Protein AF-A0A4Q8D036-F1 (afdb_monomer)

pLDDT: mean 82.02, std 20.1, range [40.81, 98.06]

Mean predicted aligned error: 13.36 Å

Foldseek 3Di:
DVVLLVVLCVVLVPDLLRLLVLLLVLCVVVVNNVVLQVQCVVVPHDPPDPPPSVVSSVSSVVVCVVVVCVVVVSVSSVVVSVVSVVVVVVVVVVVVVVVVVVVVVVVVVPPPPVVVVVVVVPDDPDDDDDDDDDDDDDDD

Sequence (140 aa):
MEQQFFLIADELGWTLGRQIEELDEFVRAYGAGGRMNAELAEIGLSLQQPLHRESLRDAMLRFIERLGAQGAFSHYLYGRLREGREARRAALAAERERVAAETAVVTDSGDANPLTRMLRRVLPRRASPTTKTKASSSDE

Organism: NCBI:txid531306

Secondary structure (DSSP, 8-state):
-HHHHHHHHHHTT--HHHHHHHHHHHHHHTT-HHHHHHHHHHTT--TT-SS-HHHHHHHHHHHHHHTT-HHHHHHHHHHHHHHHHHHHHHHHHHHHHHHHHHHHHHHHTT---HHHHHHTT-------------------

Solvent-accessible surface area (backbone atoms only — not comparable to full-atom values): 8581 Å² total; per-residue (Å²): 110,69,70,61,53,52,56,51,31,58,79,69,66,48,46,76,70,49,52,41,49,54,51,53,52,50,36,43,75,71,71,42,44,71,60,49,53,52,56,34,47,77,74,76,40,57,94,87,51,88,66,62,58,67,62,47,42,53,48,52,53,52,47,41,55,76,68,68,42,54,68,64,46,53,53,51,50,52,51,52,51,50,53,53,54,49,52,52,51,51,52,54,50,52,50,52,51,51,53,51,53,54,51,51,53,55,57,64,72,67,65,77,53,74,66,68,65,56,62,72,73,71,69,83,90,73,80,88,81,89,83,89,85,80,89,82,93,80,92,132

Radius of gyration: 35.21 Å; Cα contacts (8 Å, |Δi|>4): 50; chains: 1; bounding box: 104×44×73 Å

Structure (mmCIF, N/CA/C/O backbone):
data_AF-A0A4Q8D036-F1
#
_entry.id   AF-A0A4Q8D036-F1
#
loop_
_atom_site.group_PDB
_atom_site.id
_atom_site.type_symbol
_atom_site.label_atom_id
_atom_site.label_alt_id
_atom_site.label_comp_id
_atom_site.label_asym_id
_atom_site.label_entity_id
_atom_site.label_seq_id
_atom_site.pdbx_PDB_ins_code
_atom_site.Cartn_x
_atom_site.Cartn_y
_atom_site.Cartn_z
_atom_site.occupancy
_atom_site.B_iso_or_equiv
_atom_site.auth_seq_id
_atom_site.auth_comp_id
_atom_site.auth_asym_id
_atom_site.auth_atom_id
_atom_site.pdbx_PDB_model_num
ATOM 1 N N . MET A 1 1 ? 6.337 1.576 10.692 1.00 90.88 1 MET A N 1
ATOM 2 C CA . MET A 1 1 ? 5.939 0.765 9.520 1.00 90.88 1 MET A CA 1
ATOM 3 C C . MET A 1 1 ? 5.525 1.675 8.368 1.00 90.88 1 MET A C 1
ATOM 5 O O . MET A 1 1 ? 6.036 1.508 7.271 1.00 90.88 1 MET A O 1
ATOM 9 N N . GLU A 1 2 ? 4.712 2.695 8.635 1.00 91.88 2 GLU A N 1
ATOM 10 C CA . GLU A 1 2 ? 4.294 3.722 7.668 1.00 91.88 2 GLU A CA 1
ATOM 11 C C . GLU A 1 2 ? 5.426 4.302 6.791 1.00 91.88 2 GLU A C 1
ATOM 13 O O . GLU A 1 2 ? 5.319 4.322 5.569 1.00 91.88 2 GLU A O 1
ATOM 18 N N . GLN A 1 3 ? 6.567 4.679 7.377 1.00 94.75 3 GLN A N 1
ATOM 19 C CA . GLN A 1 3 ? 7.708 5.180 6.597 1.00 94.75 3 GLN A CA 1
ATOM 20 C C . GLN A 1 3 ? 8.240 4.155 5.577 1.00 94.75 3 GLN A C 1
ATOM 22 O O . GLN A 1 3 ? 8.577 4.516 4.454 1.00 94.75 3 GLN A O 1
ATOM 27 N N . GLN A 1 4 ? 8.289 2.869 5.946 1.00 94.62 4 GLN A N 1
ATOM 28 C CA . GLN A 1 4 ? 8.704 1.797 5.036 1.00 94.62 4 GLN A CA 1
ATOM 29 C C . GLN A 1 4 ? 7.723 1.672 3.865 1.00 94.62 4 GLN A C 1
ATOM 31 O O . GLN A 1 4 ? 8.155 1.506 2.726 1.00 94.62 4 GLN A O 1
ATOM 36 N N . PHE A 1 5 ? 6.420 1.766 4.142 1.00 97.31 5 PHE A N 1
ATOM 37 C CA . PHE A 1 5 ? 5.387 1.740 3.113 1.00 97.31 5 PHE A CA 1
ATOM 38 C C . PHE A 1 5 ? 5.592 2.859 2.088 1.00 97.31 5 PHE A C 1
ATOM 40 O O . PHE A 1 5 ? 5.640 2.576 0.893 1.00 97.31 5 PHE A O 1
ATOM 47 N N . PHE A 1 6 ? 5.797 4.100 2.538 1.00 97.69 6 PHE A N 1
ATOM 48 C CA . PHE A 1 6 ? 5.990 5.233 1.629 1.00 97.69 6 PHE A CA 1
ATOM 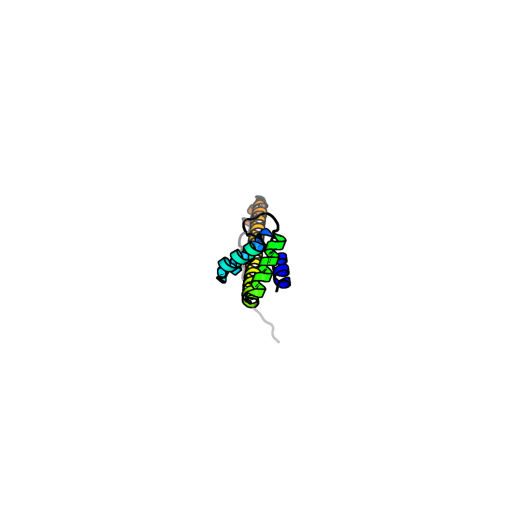49 C C . PHE A 1 6 ? 7.273 5.148 0.807 1.00 97.69 6 PHE A C 1
ATOM 51 O O . PHE A 1 6 ? 7.240 5.438 -0.384 1.00 97.69 6 PHE A O 1
ATOM 58 N N . LEU A 1 7 ? 8.379 4.695 1.402 1.00 97.38 7 LEU A N 1
ATOM 59 C CA . LEU A 1 7 ? 9.631 4.494 0.666 1.00 97.38 7 LEU A CA 1
ATOM 60 C C . LEU A 1 7 ? 9.482 3.451 -0.450 1.00 97.38 7 LEU A C 1
ATOM 62 O O . LEU A 1 7 ? 10.001 3.635 -1.547 1.00 97.38 7 LEU A O 1
ATOM 66 N N . ILE A 1 8 ? 8.766 2.357 -0.181 1.00 96.19 8 ILE A N 1
ATOM 67 C CA . ILE A 1 8 ? 8.528 1.309 -1.182 1.00 96.19 8 ILE A CA 1
ATOM 68 C C . ILE A 1 8 ? 7.530 1.782 -2.240 1.00 96.19 8 ILE A C 1
ATOM 70 O O . ILE A 1 8 ? 7.733 1.517 -3.423 1.00 96.19 8 ILE A O 1
ATOM 74 N N . ALA A 1 9 ? 6.484 2.503 -1.835 1.00 97.12 9 ALA A N 1
ATOM 75 C CA . ALA A 1 9 ? 5.528 3.096 -2.759 1.00 97.12 9 ALA A CA 1
ATOM 76 C C . ALA A 1 9 ? 6.218 4.057 -3.739 1.00 97.12 9 ALA A C 1
ATOM 78 O O . ALA A 1 9 ? 5.946 3.987 -4.933 1.00 97.12 9 ALA A O 1
ATOM 79 N N . ASP A 1 10 ? 7.137 4.897 -3.261 1.00 97.00 10 ASP A N 1
ATOM 80 C CA . ASP A 1 10 ? 7.909 5.821 -4.099 1.00 97.00 10 ASP A CA 1
ATOM 81 C C . ASP A 1 10 ? 8.835 5.079 -5.080 1.00 97.00 10 ASP A C 1
ATOM 83 O O . ASP A 1 10 ? 8.748 5.269 -6.292 1.00 97.00 10 ASP A O 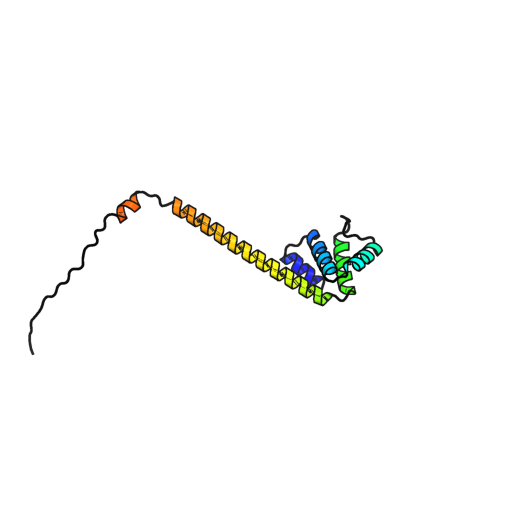1
ATOM 87 N N . GLU A 1 11 ? 9.634 4.130 -4.583 1.00 95.75 11 GLU A N 1
ATOM 88 C CA . GLU A 1 11 ? 10.534 3.292 -5.397 1.00 95.75 11 GLU A CA 1
ATOM 89 C C . GLU A 1 11 ? 9.792 2.540 -6.525 1.00 95.75 11 GLU A C 1
ATOM 91 O O . GLU A 1 11 ? 10.307 2.367 -7.643 1.00 95.75 11 GLU A O 1
ATOM 96 N N . LEU A 1 12 ? 8.570 2.080 -6.235 1.00 95.88 12 LEU A N 1
ATOM 97 C CA . LEU A 1 12 ? 7.707 1.372 -7.180 1.00 95.88 12 LEU A CA 1
ATOM 98 C C . LEU A 1 12 ? 6.814 2.304 -8.015 1.00 95.88 12 LEU A C 1
ATOM 100 O O . LEU A 1 12 ? 6.125 1.819 -8.914 1.00 95.88 12 LEU A O 1
ATOM 104 N N . GLY A 1 13 ? 6.831 3.615 -7.763 1.00 95.62 13 GLY A N 1
ATOM 105 C CA . GLY A 1 13 ? 6.010 4.597 -8.473 1.00 95.62 13 GLY A CA 1
ATOM 106 C C . GLY A 1 13 ? 4.507 4.435 -8.226 1.00 95.62 13 GLY A C 1
ATOM 107 O O . GLY A 1 13 ? 3.694 4.674 -9.121 1.00 95.62 13 GLY A O 1
ATOM 108 N N . TRP A 1 14 ? 4.111 3.979 -7.038 1.00 97.31 14 TRP A N 1
ATOM 109 C CA . TRP A 1 14 ? 2.712 3.767 -6.686 1.00 97.31 14 TRP A CA 1
ATOM 110 C C . TRP A 1 14 ? 1.972 5.086 -6.490 1.00 97.31 14 TRP A C 1
ATOM 112 O O . TRP A 1 14 ? 2.236 5.855 -5.562 1.00 97.31 14 TRP A O 1
ATOM 122 N N . THR A 1 15 ? 0.948 5.290 -7.315 1.00 96.56 15 THR A N 1
ATOM 123 C CA . THR A 1 15 ? -0.038 6.352 -7.110 1.00 96.56 15 THR A CA 1
ATOM 124 C C . THR A 1 15 ? -0.809 6.129 -5.807 1.00 96.56 15 THR A C 1
ATOM 126 O O . THR A 1 15 ? -0.898 5.011 -5.301 1.00 96.56 15 THR A O 1
ATOM 129 N N . LEU A 1 16 ? -1.460 7.173 -5.287 1.00 95.88 16 LEU A N 1
ATOM 130 C CA . LEU A 1 16 ? -2.374 7.032 -4.146 1.00 95.88 16 LEU A CA 1
ATOM 131 C C . LEU A 1 16 ? -3.504 6.021 -4.425 1.00 95.88 16 LEU A C 1
ATOM 133 O O . LEU A 1 16 ? -3.981 5.348 -3.515 1.00 95.88 16 LEU A O 1
ATOM 137 N N . GLY A 1 17 ? -3.919 5.911 -5.694 1.00 95.81 17 GLY A N 1
ATOM 138 C CA . GLY A 1 17 ? -4.737 4.825 -6.248 1.00 95.81 17 GLY A CA 1
ATOM 139 C C . GLY A 1 17 ? -4.240 3.463 -5.783 1.00 95.81 17 GLY A C 1
ATOM 140 O O . GLY A 1 17 ? -4.869 2.790 -4.962 1.00 95.81 17 GLY A O 1
ATOM 141 N N . ARG A 1 18 ? -3.035 3.155 -6.260 1.00 97.00 18 ARG A N 1
ATOM 142 C CA . ARG A 1 18 ? -2.356 1.886 -6.046 1.00 97.00 18 ARG A CA 1
ATOM 143 C C . ARG A 1 18 ? -2.010 1.623 -4.586 1.00 97.00 18 ARG A C 1
ATOM 145 O O . ARG A 1 18 ? -2.156 0.502 -4.128 1.00 97.00 18 ARG A O 1
ATOM 152 N N . GLN A 1 19 ? -1.605 2.648 -3.839 1.00 97.62 19 GLN A N 1
ATOM 153 C CA . GLN A 1 19 ? -1.311 2.524 -2.408 1.00 97.62 19 GLN A CA 1
ATOM 154 C C . GLN A 1 19 ? -2.501 1.943 -1.633 1.00 97.62 19 GLN A C 1
ATOM 156 O O . GLN A 1 19 ? -2.322 1.039 -0.825 1.00 97.62 19 GLN A O 1
ATOM 161 N N . ILE A 1 20 ? -3.717 2.424 -1.900 1.00 97.38 20 ILE A N 1
ATOM 162 C CA . ILE A 1 20 ? -4.927 1.918 -1.236 1.00 97.38 20 ILE A CA 1
ATOM 163 C C . ILE A 1 20 ? -5.284 0.512 -1.711 1.00 97.38 20 ILE A C 1
ATOM 165 O O . ILE A 1 20 ? -5.701 -0.300 -0.893 1.00 97.38 20 ILE A O 1
ATOM 169 N N . GLU A 1 21 ? -5.104 0.210 -2.997 1.00 97.12 21 GLU A N 1
ATOM 170 C CA . GLU A 1 21 ? -5.311 -1.148 -3.516 1.00 97.12 21 GLU A CA 1
ATOM 171 C C . GLU A 1 21 ? -4.397 -2.155 -2.817 1.00 97.12 21 GLU A C 1
ATOM 173 O O . GLU A 1 21 ? -4.871 -3.188 -2.364 1.00 97.12 21 GLU A O 1
ATOM 178 N N . GLU A 1 22 ? -3.111 -1.835 -2.665 1.00 97.81 22 GLU A N 1
ATOM 179 C CA . GLU A 1 22 ? -2.131 -2.706 -2.005 1.00 97.81 22 GLU A CA 1
ATOM 180 C C . GLU A 1 22 ? -2.439 -2.895 -0.512 1.00 97.81 22 GLU A C 1
ATOM 182 O O . GLU A 1 22 ? -2.261 -3.987 0.030 1.00 97.81 22 GLU A O 1
ATOM 187 N N . LEU A 1 23 ? -2.934 -1.850 0.160 1.00 97.81 23 LEU A N 1
ATOM 188 C CA . LEU A 1 23 ? -3.387 -1.944 1.550 1.00 97.81 23 LEU A CA 1
ATOM 189 C C . LEU A 1 23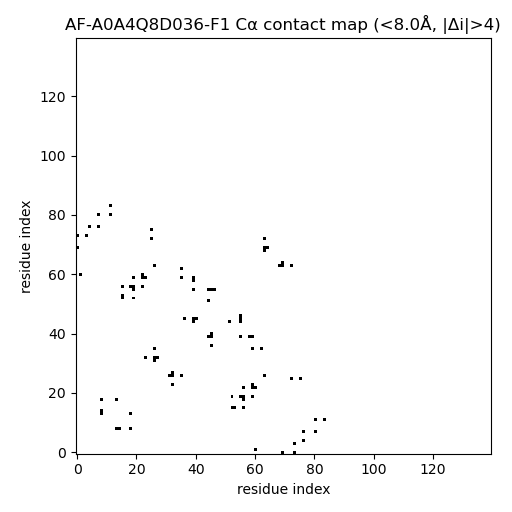 ? -4.653 -2.809 1.674 1.00 97.81 23 LEU A C 1
ATOM 191 O O . LEU A 1 23 ? -4.725 -3.648 2.572 1.00 97.81 23 LEU A O 1
ATOM 195 N N . ASP A 1 24 ? -5.634 -2.639 0.782 1.00 97.62 24 ASP A N 1
ATOM 196 C CA . ASP A 1 24 ? -6.867 -3.441 0.772 1.00 97.62 24 ASP A CA 1
ATOM 197 C C . ASP A 1 24 ? -6.555 -4.905 0.444 1.00 97.62 24 ASP A C 1
ATOM 199 O O . ASP A 1 24 ? -7.029 -5.809 1.130 1.00 97.62 24 ASP A O 1
ATOM 203 N N . GLU A 1 25 ? -5.700 -5.150 -0.549 1.00 97.88 25 GLU A N 1
ATOM 204 C CA . GLU A 1 25 ? -5.251 -6.487 -0.937 1.00 97.88 25 GLU A CA 1
ATOM 205 C C . GLU A 1 25 ? -4.559 -7.198 0.226 1.00 97.88 25 GLU A C 1
ATOM 207 O O . GLU A 1 25 ? -4.940 -8.321 0.567 1.00 97.88 25 GLU A O 1
ATOM 212 N N . PHE A 1 26 ? -3.614 -6.531 0.894 1.00 98.06 26 PHE A N 1
ATOM 213 C CA . PHE A 1 26 ? -2.971 -7.087 2.078 1.00 98.06 26 PHE A CA 1
ATOM 214 C C . PHE A 1 26 ? -3.990 -7.428 3.171 1.00 98.06 26 PHE A C 1
ATOM 216 O O . PHE A 1 26 ? -3.996 -8.546 3.689 1.00 98.06 26 PHE A O 1
ATOM 223 N N . VAL A 1 27 ? -4.872 -6.489 3.521 1.00 97.44 27 VAL A N 1
ATOM 224 C CA . VAL A 1 27 ? -5.848 -6.686 4.601 1.00 97.44 27 VAL A CA 1
ATOM 225 C C . VAL A 1 27 ? -6.832 -7.815 4.272 1.00 97.44 27 VAL A C 1
ATOM 227 O O . VAL A 1 27 ? -7.215 -8.584 5.164 1.00 97.44 27 VAL A O 1
ATOM 230 N N . ARG A 1 28 ? -7.226 -7.962 3.003 1.00 96.88 28 ARG A N 1
ATOM 231 C CA . ARG A 1 28 ? -8.048 -9.087 2.536 1.00 96.88 28 ARG A CA 1
ATOM 232 C C . ARG A 1 28 ? -7.299 -10.407 2.615 1.00 96.88 28 ARG A C 1
ATOM 234 O O . ARG A 1 28 ? -7.857 -11.361 3.152 1.00 96.88 28 ARG A O 1
ATOM 241 N N . ALA A 1 29 ? -6.055 -10.456 2.144 1.00 96.75 29 ALA A N 1
ATOM 242 C CA . ALA A 1 29 ? -5.214 -11.650 2.222 1.00 96.75 29 ALA A CA 1
ATOM 243 C C . ALA A 1 29 ? -4.954 -12.072 3.678 1.00 96.75 29 ALA A C 1
ATOM 245 O O . ALA A 1 29 ? -4.904 -13.260 3.985 1.00 96.75 29 ALA A O 1
ATOM 246 N N . TYR A 1 30 ? -4.872 -11.102 4.589 1.00 95.19 30 TYR A N 1
ATOM 247 C CA . TYR A 1 30 ? -4.751 -11.332 6.027 1.00 95.19 30 TYR A CA 1
ATOM 248 C C . TYR A 1 30 ? -6.072 -11.778 6.693 1.00 95.19 30 TYR A C 1
ATOM 250 O O . TYR A 1 30 ? -6.090 -12.146 7.864 1.00 95.19 30 TYR A O 1
ATOM 258 N N . GLY A 1 31 ? -7.202 -11.751 5.977 1.00 96.19 31 GLY A N 1
ATOM 259 C CA . GLY A 1 31 ? -8.510 -12.164 6.499 1.00 96.19 31 GLY A CA 1
ATOM 260 C C . GLY A 1 31 ? -9.216 -11.109 7.359 1.00 96.19 31 GLY A C 1
ATOM 261 O O . GLY A 1 31 ? -10.159 -11.431 8.081 1.00 96.19 31 GLY A O 1
ATOM 262 N N . ALA A 1 32 ? -8.795 -9.843 7.289 1.00 95.94 32 ALA A N 1
ATOM 263 C CA . ALA A 1 32 ? -9.320 -8.756 8.119 1.00 95.94 32 ALA A CA 1
ATOM 264 C C . ALA A 1 32 ? -10.178 -7.728 7.348 1.00 95.94 32 ALA A C 1
ATOM 266 O O . ALA A 1 32 ? -10.580 -6.716 7.920 1.00 95.94 32 ALA A O 1
ATOM 267 N N . GLY A 1 33 ? -10.525 -8.000 6.083 1.00 94.62 33 GLY A N 1
ATOM 268 C CA . GLY A 1 33 ? -11.280 -7.075 5.220 1.00 94.62 33 GLY A CA 1
ATOM 269 C C . GLY A 1 33 ? -12.637 -6.634 5.779 1.00 94.62 33 GLY A C 1
ATOM 270 O O . GLY A 1 33 ? -12.952 -5.448 5.764 1.00 94.62 33 GLY A O 1
ATOM 271 N N . GLY A 1 34 ? -13.427 -7.558 6.338 1.00 93.75 34 GLY A N 1
ATOM 272 C CA . GLY A 1 34 ? -14.729 -7.213 6.930 1.00 93.75 34 GLY A CA 1
ATOM 273 C C . GLY A 1 34 ? -14.606 -6.276 8.137 1.00 93.75 34 GLY A C 1
ATOM 274 O O . GLY A 1 34 ? -15.370 -5.324 8.266 1.00 93.75 34 GLY A O 1
ATOM 275 N N . ARG A 1 35 ? -13.594 -6.504 8.981 1.00 95.62 35 ARG A N 1
ATOM 276 C CA . ARG A 1 35 ? -13.294 -5.654 10.143 1.00 95.62 35 ARG A CA 1
ATOM 277 C C . ARG A 1 35 ? -12.796 -4.273 9.730 1.00 95.62 35 ARG A C 1
ATOM 279 O O . ARG A 1 35 ? -13.235 -3.289 10.307 1.00 95.62 35 ARG A O 1
ATOM 286 N N . MET A 1 36 ? -11.926 -4.204 8.723 1.00 96.88 36 MET A N 1
ATOM 287 C CA . MET A 1 36 ? -11.461 -2.929 8.177 1.00 96.88 36 MET A CA 1
ATOM 288 C C . MET A 1 36 ? -12.628 -2.110 7.627 1.00 96.88 36 MET A C 1
ATOM 290 O O . MET A 1 36 ? -12.739 -0.932 7.935 1.00 96.88 36 MET A O 1
ATOM 294 N N . ASN A 1 37 ? -13.530 -2.731 6.860 1.00 95.25 37 ASN A N 1
ATOM 295 C CA . ASN A 1 37 ? -14.691 -2.033 6.309 1.00 95.25 37 ASN A CA 1
ATOM 296 C C . ASN A 1 37 ? -15.601 -1.469 7.405 1.00 95.25 37 ASN A C 1
ATOM 298 O O . ASN A 1 37 ? -16.065 -0.340 7.276 1.00 95.25 37 ASN A O 1
ATOM 302 N N . ALA A 1 38 ? -15.840 -2.235 8.475 1.00 95.25 38 ALA A N 1
ATOM 303 C CA . ALA A 1 38 ? -16.617 -1.762 9.617 1.00 95.25 38 ALA A CA 1
ATOM 304 C C . ALA A 1 38 ? -15.947 -0.551 10.286 1.00 95.25 38 ALA A C 1
ATOM 306 O O . ALA A 1 38 ? -16.590 0.470 10.498 1.00 95.25 38 ALA A O 1
ATOM 307 N N . GLU A 1 39 ? -14.642 -0.631 10.532 1.00 95.06 39 GLU A N 1
ATOM 308 C CA . GLU A 1 39 ? -13.889 0.446 11.174 1.00 95.06 39 GLU A CA 1
ATOM 309 C C . GLU A 1 39 ? -13.813 1.718 10.320 1.00 95.06 39 GLU A C 1
ATOM 311 O O . GLU A 1 39 ? -13.978 2.823 10.831 1.00 95.06 39 GLU A O 1
ATOM 316 N N . LEU A 1 40 ? -13.593 1.580 9.011 1.00 94.94 40 LEU A N 1
ATOM 317 C CA . LEU A 1 40 ? -13.616 2.715 8.093 1.00 94.94 40 LEU A CA 1
ATOM 318 C C . LEU A 1 40 ? -15.002 3.371 8.081 1.00 94.94 40 LEU A C 1
ATOM 320 O O . LEU A 1 40 ? -15.093 4.597 8.131 1.00 94.94 40 LEU A O 1
ATOM 324 N N . ALA A 1 41 ? -16.075 2.574 8.086 1.00 94.00 41 ALA A N 1
ATOM 325 C CA . ALA A 1 41 ? -17.438 3.092 8.120 1.00 94.00 41 ALA A CA 1
ATOM 326 C C . ALA A 1 41 ? -17.747 3.861 9.418 1.00 94.00 41 ALA A C 1
ATOM 328 O O . ALA A 1 41 ? -18.426 4.886 9.355 1.00 94.00 41 ALA A O 1
ATOM 329 N N . GLU A 1 42 ? -17.218 3.431 10.569 1.00 94.31 42 GLU A N 1
ATOM 330 C CA . GLU A 1 42 ? -17.370 4.143 11.852 1.00 94.31 42 GLU A CA 1
ATOM 331 C C . GLU A 1 42 ? -16.797 5.567 11.813 1.00 94.31 42 GLU A C 1
ATOM 333 O O . GLU A 1 42 ? -17.336 6.471 12.451 1.00 94.31 42 GLU A O 1
ATOM 338 N N . ILE A 1 43 ? -15.741 5.789 11.027 1.00 92.38 43 ILE A N 1
ATOM 339 C CA . ILE A 1 43 ? -15.125 7.110 10.826 1.00 92.38 43 ILE A CA 1
ATOM 340 C C . ILE A 1 43 ? -15.596 7.803 9.539 1.00 92.38 43 ILE A C 1
ATOM 342 O O . ILE A 1 43 ? -15.009 8.801 9.120 1.00 92.38 43 ILE A O 1
ATOM 346 N N . GLY A 1 44 ? -16.655 7.289 8.906 1.00 92.06 44 GLY A N 1
ATOM 347 C CA . GLY A 1 44 ? -17.259 7.874 7.709 1.00 92.06 44 GLY A CA 1
ATOM 348 C C . GLY A 1 44 ? -16.440 7.711 6.426 1.00 92.06 44 GLY A C 1
ATOM 349 O O . GLY A 1 44 ? -16.692 8.426 5.458 1.00 92.06 44 GLY A O 1
ATOM 350 N N . LEU A 1 45 ? -15.476 6.789 6.397 1.00 93.19 45 LEU A N 1
ATOM 351 C CA . LEU A 1 45 ? -14.651 6.484 5.229 1.00 93.19 45 LEU A CA 1
ATOM 352 C C . LEU A 1 45 ? -15.123 5.208 4.524 1.00 93.19 45 LEU A C 1
ATOM 354 O O . LEU A 1 45 ? -15.649 4.277 5.131 1.00 93.19 45 LEU A O 1
ATOM 358 N N . SER A 1 46 ? -14.901 5.143 3.213 1.00 91.19 46 SER A N 1
ATOM 359 C CA . SER A 1 46 ? -15.193 3.956 2.409 1.00 91.19 46 SER A CA 1
ATOM 360 C C . SER A 1 46 ? -14.239 3.845 1.226 1.00 91.19 46 SER A C 1
ATOM 362 O O . SER A 1 46 ? -13.896 4.845 0.600 1.00 91.19 46 SER A O 1
ATOM 364 N N . LEU A 1 47 ? -13.869 2.610 0.869 1.00 85.06 47 LEU A N 1
ATOM 365 C CA . LEU A 1 47 ? -13.042 2.305 -0.306 1.00 85.06 47 LEU A CA 1
ATOM 366 C C . LEU A 1 47 ? -13.678 2.772 -1.626 1.00 85.06 47 LEU A C 1
ATOM 368 O O . LEU A 1 47 ? -12.965 3.028 -2.593 1.00 85.06 47 LEU A O 1
ATOM 372 N N . GLN A 1 48 ? -15.010 2.871 -1.672 1.00 85.06 48 GLN A N 1
ATOM 373 C CA . GLN A 1 48 ? -15.764 3.253 -2.870 1.00 85.06 48 GLN A CA 1
ATOM 374 C C . GLN A 1 48 ? -15.874 4.772 -3.052 1.00 85.06 48 GLN A C 1
ATOM 376 O O . GLN A 1 48 ? -16.284 5.233 -4.117 1.00 85.06 48 GLN A O 1
ATOM 381 N N . GLN A 1 49 ? -15.546 5.561 -2.025 1.00 81.75 49 GLN A N 1
ATOM 382 C CA . GLN A 1 49 ? -15.663 7.011 -2.102 1.00 81.75 49 GLN A CA 1
ATOM 383 C C . GLN A 1 49 ? -14.450 7.621 -2.824 1.00 81.75 49 GLN A C 1
ATOM 385 O O . GLN A 1 49 ? -13.306 7.271 -2.526 1.00 81.75 49 GLN A O 1
ATOM 390 N N . PRO A 1 50 ? -14.670 8.563 -3.760 1.00 81.69 50 PRO A N 1
ATOM 391 C CA . PRO A 1 50 ? -13.577 9.213 -4.481 1.00 81.69 50 PRO A CA 1
ATOM 392 C C . PRO A 1 50 ? -12.852 10.278 -3.643 1.00 81.69 50 PRO A C 1
ATOM 394 O O . PRO A 1 50 ? -11.726 10.653 -3.964 1.00 81.69 50 PRO A O 1
ATOM 397 N N . LEU A 1 51 ? -13.487 10.782 -2.582 1.00 83.00 51 LEU A N 1
ATOM 398 C CA . LEU A 1 51 ? -12.954 11.831 -1.713 1.00 83.00 51 LEU A CA 1
ATOM 399 C C . LEU A 1 51 ? -12.159 11.234 -0.541 1.00 83.00 51 LEU A C 1
ATOM 401 O O . LEU A 1 51 ? -12.301 10.061 -0.213 1.00 83.00 51 LEU A O 1
ATOM 405 N N . HIS A 1 52 ? -11.316 12.055 0.094 1.00 89.44 52 HIS A N 1
ATOM 406 C CA . HIS A 1 52 ? -10.552 11.698 1.305 1.00 89.44 52 HIS A CA 1
ATOM 407 C C . HIS A 1 52 ? -9.608 10.495 1.153 1.00 89.44 52 HIS A C 1
ATOM 409 O O . HIS A 1 52 ? -9.318 9.786 2.114 1.00 89.44 52 HIS A O 1
ATOM 415 N N . ARG A 1 53 ? -9.080 10.281 -0.056 1.00 93.94 53 ARG A N 1
ATOM 416 C CA . ARG A 1 53 ? -8.169 9.174 -0.385 1.00 93.94 53 ARG A CA 1
ATOM 417 C C . ARG A 1 53 ? -6.926 9.128 0.512 1.00 93.94 53 ARG A C 1
ATOM 419 O O . ARG A 1 53 ? -6.512 8.053 0.919 1.00 93.94 53 ARG A O 1
ATOM 426 N N . GLU A 1 54 ? -6.336 10.269 0.851 1.00 95.31 54 GLU A N 1
ATOM 427 C CA . GLU A 1 54 ? -5.183 10.304 1.764 1.00 95.31 54 GLU A CA 1
ATOM 428 C C . GLU A 1 54 ? -5.584 9.859 3.172 1.00 95.31 54 GLU A C 1
ATOM 430 O O . GLU A 1 54 ? -4.973 8.953 3.730 1.00 95.31 54 GLU A O 1
ATOM 435 N N . SER A 1 55 ? -6.691 10.399 3.691 1.00 95.38 55 SER A N 1
ATOM 436 C CA . SER A 1 55 ? -7.243 10.007 4.991 1.00 95.38 55 SER A CA 1
ATOM 437 C C . SER A 1 55 ? -7.602 8.520 5.046 1.00 95.38 55 SER A C 1
ATOM 439 O O . SER A 1 55 ? -7.387 7.878 6.069 1.00 95.38 55 SER A O 1
ATOM 441 N N . LEU A 1 56 ? -8.107 7.959 3.945 1.00 96.62 56 LEU A N 1
ATOM 442 C CA . LEU A 1 56 ? -8.394 6.533 3.804 1.00 96.62 56 LEU A CA 1
ATOM 443 C C . LEU A 1 56 ? -7.121 5.685 3.877 1.00 96.62 56 LEU A C 1
ATOM 445 O O . LEU A 1 56 ? -7.074 4.742 4.663 1.00 96.62 56 LEU A O 1
ATOM 449 N N . ARG A 1 57 ? -6.078 6.033 3.115 1.00 97.06 57 ARG A N 1
ATOM 450 C CA . ARG A 1 57 ? -4.777 5.347 3.181 1.00 97.06 57 ARG A CA 1
ATOM 451 C C . ARG A 1 57 ? -4.223 5.367 4.607 1.00 97.06 57 ARG A C 1
ATOM 453 O O . ARG A 1 57 ? -3.817 4.327 5.122 1.00 97.06 57 ARG A O 1
ATOM 460 N N . ASP A 1 58 ? -4.238 6.530 5.247 1.00 97.06 58 ASP A N 1
ATOM 461 C CA . ASP A 1 58 ? -3.678 6.702 6.588 1.00 97.06 58 ASP A CA 1
ATOM 462 C C . ASP A 1 58 ? -4.497 5.927 7.634 1.00 97.06 58 ASP A C 1
ATOM 464 O O . ASP A 1 58 ? -3.935 5.288 8.527 1.00 97.06 58 ASP A O 1
ATOM 468 N N . ALA A 1 59 ? -5.827 5.903 7.499 1.00 96.75 59 ALA A N 1
ATOM 469 C CA . ALA A 1 59 ? -6.699 5.085 8.337 1.00 96.75 59 ALA A CA 1
ATOM 470 C C . ALA A 1 59 ? -6.418 3.584 8.167 1.00 96.75 59 ALA A C 1
ATOM 472 O O . ALA A 1 59 ? -6.326 2.866 9.162 1.00 96.75 59 ALA A O 1
ATOM 473 N N . MET A 1 60 ? -6.211 3.110 6.936 1.00 97.38 60 MET A N 1
ATOM 474 C CA . MET A 1 60 ? -5.862 1.711 6.663 1.00 97.38 60 MET A CA 1
ATOM 475 C C . MET A 1 60 ? -4.492 1.332 7.241 1.00 97.38 60 MET A C 1
ATOM 477 O O . MET A 1 60 ? -4.340 0.247 7.802 1.00 97.38 60 MET A O 1
ATOM 481 N N . LEU A 1 61 ? -3.501 2.226 7.177 1.00 97.56 61 LEU A N 1
ATOM 482 C CA . LEU A 1 61 ? -2.199 2.005 7.814 1.00 97.56 61 LEU A CA 1
ATOM 483 C C . LEU A 1 61 ? -2.336 1.883 9.337 1.00 97.56 61 LEU A C 1
ATOM 485 O O . LEU A 1 61 ? -1.835 0.921 9.924 1.00 97.56 61 LEU A O 1
ATOM 489 N N . ARG A 1 62 ? -3.091 2.787 9.974 1.00 97.25 62 ARG A N 1
ATOM 490 C CA . ARG A 1 62 ? -3.387 2.714 11.417 1.00 97.25 62 ARG A CA 1
ATOM 491 C C . ARG A 1 62 ? -4.162 1.451 11.787 1.00 97.25 62 ARG A C 1
ATOM 493 O O . ARG A 1 62 ? -3.907 0.869 12.842 1.00 97.25 62 ARG A O 1
ATOM 500 N N . PHE A 1 63 ? -5.085 1.006 10.935 1.00 97.12 63 PHE A N 1
ATOM 501 C CA . PHE A 1 63 ? -5.797 -0.257 11.120 1.00 97.12 63 PHE A CA 1
ATOM 502 C C . PHE A 1 63 ? -4.826 -1.442 11.156 1.00 97.12 63 PHE A C 1
ATOM 504 O O . PHE A 1 63 ? -4.888 -2.257 12.075 1.00 97.12 63 PHE A O 1
ATOM 511 N N . ILE A 1 64 ? -3.886 -1.516 10.208 1.00 97.06 64 ILE A N 1
ATOM 512 C CA . ILE A 1 64 ? -2.864 -2.576 10.156 1.00 97.06 64 ILE A CA 1
ATOM 513 C C . ILE A 1 64 ? -1.974 -2.557 11.408 1.00 97.06 64 ILE A C 1
ATOM 515 O O . ILE A 1 64 ? -1.609 -3.617 11.926 1.00 97.06 64 ILE A O 1
ATOM 519 N N . GLU A 1 65 ? -1.642 -1.374 11.926 1.00 95.88 65 GLU A N 1
ATOM 520 C CA . GLU A 1 65 ? -0.892 -1.247 13.180 1.00 95.88 65 GLU A CA 1
ATOM 521 C C . GLU A 1 65 ? -1.691 -1.761 14.378 1.00 95.88 65 GLU A C 1
ATOM 523 O O . GLU A 1 65 ? -1.173 -2.571 15.148 1.00 95.88 65 GLU A O 1
ATOM 528 N N . ARG A 1 66 ? -2.965 -1.373 14.505 1.00 96.06 66 ARG A N 1
ATOM 529 C CA . ARG A 1 66 ? -3.852 -1.859 15.578 1.00 96.06 66 ARG A CA 1
ATOM 530 C C . ARG A 1 66 ? -4.157 -3.349 15.481 1.00 96.06 66 ARG A C 1
ATOM 532 O O . ARG A 1 66 ? -4.370 -3.999 16.500 1.00 96.06 66 ARG A O 1
ATOM 539 N N . LEU A 1 67 ? -4.155 -3.896 14.270 1.00 95.19 67 LEU A N 1
ATOM 540 C CA . LEU A 1 67 ? -4.278 -5.325 14.009 1.00 95.19 67 LEU A CA 1
ATOM 541 C C . LEU A 1 67 ? -3.058 -6.119 14.513 1.00 95.19 67 LEU A C 1
ATOM 543 O O . LEU A 1 67 ? -3.158 -7.334 14.659 1.00 95.19 67 LEU A O 1
ATOM 547 N N . GLY A 1 68 ? -1.920 -5.460 14.769 1.00 95.56 68 GLY A N 1
ATOM 548 C CA . GLY A 1 68 ? -0.665 -6.118 15.139 1.00 95.56 68 GLY A CA 1
ATOM 549 C C . GLY A 1 68 ? -0.004 -6.856 13.970 1.00 95.56 68 GLY A C 1
ATOM 550 O O . GLY A 1 68 ? 0.842 -7.723 14.174 1.00 95.56 68 GLY A O 1
ATOM 551 N N . ALA A 1 69 ? -0.378 -6.529 12.729 1.00 95.44 69 ALA A N 1
ATOM 552 C CA . ALA A 1 69 ? 0.068 -7.240 11.530 1.00 95.44 69 ALA A CA 1
ATOM 553 C C . ALA A 1 69 ? 1.323 -6.627 10.881 1.00 95.44 69 ALA A C 1
ATOM 555 O O . ALA A 1 69 ? 1.630 -6.927 9.728 1.00 95.44 69 ALA A O 1
ATOM 556 N N . GLN A 1 70 ? 2.073 -5.784 11.601 1.00 95.25 70 GLN A N 1
ATOM 557 C CA . GLN A 1 70 ? 3.193 -5.023 11.029 1.00 95.25 70 GLN A CA 1
ATOM 558 C C . GLN A 1 70 ? 4.277 -5.929 10.431 1.00 95.25 70 GLN A C 1
ATOM 560 O O . GLN A 1 70 ? 4.756 -5.652 9.338 1.00 95.25 70 GLN A O 1
ATOM 565 N N . GLY A 1 71 ? 4.634 -7.031 11.100 1.00 95.75 71 GLY A N 1
ATOM 566 C CA . GLY A 1 71 ?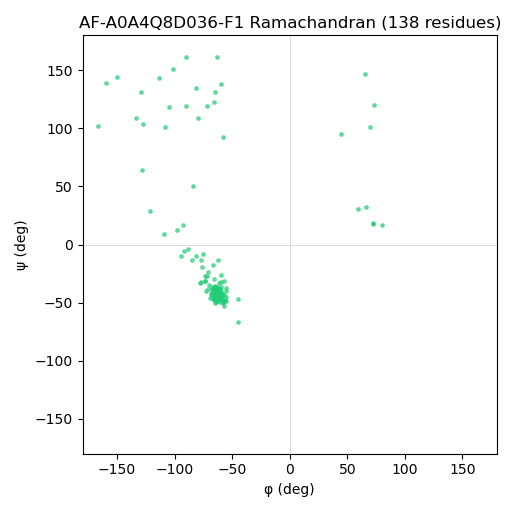 5.642 -7.967 10.588 1.00 95.75 71 GLY A CA 1
ATOM 567 C C . GLY A 1 71 ? 5.208 -8.658 9.291 1.00 95.75 71 GLY A C 1
ATOM 568 O O . GLY A 1 71 ? 5.972 -8.710 8.326 1.00 95.75 71 GLY A O 1
ATOM 569 N N . ALA A 1 72 ? 3.958 -9.129 9.237 1.00 96.94 72 ALA A N 1
ATOM 570 C CA . ALA A 1 72 ? 3.382 -9.727 8.033 1.00 96.94 72 ALA A CA 1
ATOM 571 C C . ALA A 1 72 ? 3.306 -8.709 6.887 1.00 96.94 72 ALA A C 1
ATOM 573 O O . ALA A 1 72 ? 3.633 -9.030 5.745 1.00 96.94 72 ALA A O 1
ATOM 574 N N . PHE A 1 73 ? 2.945 -7.466 7.204 1.00 97.62 73 PHE A N 1
ATOM 575 C CA . PHE A 1 73 ? 2.892 -6.390 6.227 1.00 97.62 73 PHE A CA 1
ATOM 576 C C . PHE A 1 73 ? 4.277 -6.011 5.694 1.00 97.62 73 PHE A C 1
ATOM 578 O O . PHE A 1 73 ? 4.456 -5.883 4.487 1.00 97.62 73 PHE A O 1
ATOM 585 N N . SER A 1 74 ? 5.297 -5.914 6.550 1.00 96.50 74 SER A N 1
ATOM 586 C CA . SER A 1 74 ? 6.673 -5.687 6.098 1.00 96.50 74 SER A CA 1
ATOM 587 C C . SER A 1 74 ? 7.140 -6.795 5.149 1.00 96.50 74 SER A C 1
ATOM 589 O O . SER A 1 74 ? 7.728 -6.488 4.112 1.00 96.50 74 SER A O 1
ATOM 591 N N . HIS A 1 75 ? 6.840 -8.065 5.445 1.00 97.06 75 HIS A N 1
ATOM 592 C CA . HIS A 1 75 ? 7.133 -9.180 4.535 1.00 97.06 75 HIS A CA 1
ATOM 593 C C . HIS A 1 75 ? 6.406 -9.055 3.192 1.00 97.06 75 HIS A C 1
ATOM 595 O O . HIS A 1 75 ? 7.032 -9.234 2.146 1.00 97.06 75 HIS A O 1
ATOM 601 N N . TYR A 1 76 ? 5.119 -8.708 3.219 1.00 97.44 76 TYR A N 1
ATOM 602 C CA . TYR A 1 76 ? 4.327 -8.438 2.020 1.00 97.44 76 TYR A CA 1
ATOM 603 C C . TYR A 1 76 ? 4.972 -7.350 1.145 1.00 97.44 76 TYR A C 1
ATOM 605 O O . TYR A 1 76 ? 5.207 -7.561 -0.047 1.00 97.44 76 TYR A O 1
ATOM 613 N N . LEU A 1 77 ? 5.363 -6.221 1.746 1.00 97.12 77 LEU A N 1
ATOM 614 C CA . LEU A 1 77 ? 5.993 -5.111 1.029 1.00 97.12 77 LEU A CA 1
ATOM 615 C C . LEU A 1 77 ? 7.347 -5.485 0.415 1.00 97.12 77 LEU A C 1
ATOM 617 O O . LEU A 1 77 ? 7.652 -5.073 -0.704 1.00 97.12 77 LEU A O 1
ATOM 621 N N . TYR A 1 78 ? 8.161 -6.285 1.109 1.00 96.38 78 TYR A N 1
ATOM 622 C CA . TYR A 1 78 ? 9.412 -6.785 0.532 1.00 96.38 78 TYR A CA 1
ATOM 623 C C . TYR A 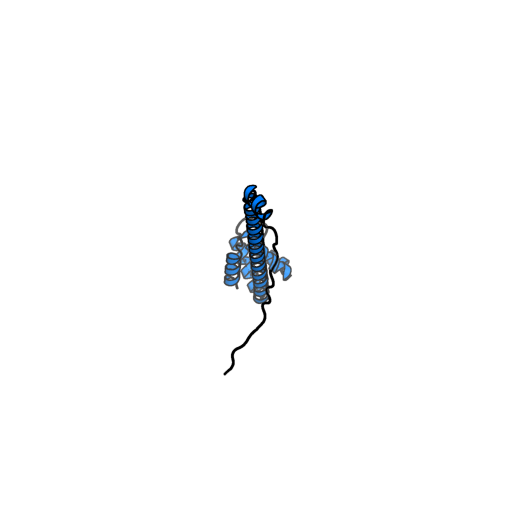1 78 ? 9.172 -7.707 -0.667 1.00 96.38 78 TYR A C 1
ATOM 625 O O . TYR A 1 78 ? 9.936 -7.647 -1.634 1.00 96.38 78 TYR A O 1
ATOM 633 N N . GLY A 1 79 ? 8.108 -8.514 -0.633 1.00 96.88 79 GLY A N 1
ATOM 634 C CA . GLY A 1 79 ? 7.663 -9.306 -1.781 1.00 96.88 79 GLY A CA 1
ATOM 635 C C . GLY A 1 79 ? 7.378 -8.420 -2.993 1.00 96.88 79 GLY A C 1
ATOM 636 O O . GLY A 1 79 ? 7.998 -8.598 -4.042 1.00 96.88 79 GLY A O 1
ATOM 637 N N . ARG A 1 80 ? 6.550 -7.384 -2.806 1.00 96.00 80 ARG A N 1
ATOM 638 C CA . ARG A 1 80 ? 6.221 -6.401 -3.853 1.00 96.00 80 ARG A CA 1
ATOM 639 C C . ARG A 1 80 ? 7.440 -5.677 -4.408 1.00 96.00 80 ARG A C 1
ATOM 641 O O . ARG A 1 80 ? 7.577 -5.530 -5.622 1.00 96.00 80 ARG A O 1
ATOM 648 N N . LEU A 1 81 ? 8.359 -5.264 -3.538 1.00 96.31 81 LEU A N 1
ATOM 649 C CA . LEU A 1 81 ? 9.599 -4.620 -3.963 1.00 96.31 81 LEU A CA 1
ATOM 650 C C . LEU A 1 81 ? 10.455 -5.555 -4.828 1.00 96.31 81 LEU A C 1
ATOM 652 O O . LEU A 1 81 ? 11.017 -5.130 -5.841 1.00 96.31 81 LEU A O 1
ATOM 656 N N . ARG A 1 82 ? 10.563 -6.830 -4.440 1.00 96.25 82 ARG A N 1
ATOM 657 C CA . ARG A 1 82 ? 11.315 -7.828 -5.206 1.00 96.25 82 ARG A CA 1
ATOM 658 C C . ARG A 1 82 ? 10.689 -8.046 -6.584 1.00 96.25 82 ARG A C 1
ATOM 660 O O . ARG A 1 82 ? 11.407 -7.950 -7.578 1.00 96.25 82 ARG A O 1
ATOM 667 N N . GLU A 1 83 ? 9.375 -8.253 -6.633 1.00 94.38 83 GLU A N 1
ATOM 668 C CA . GLU A 1 83 ? 8.603 -8.420 -7.872 1.00 94.38 83 GLU A CA 1
ATOM 669 C C . GLU A 1 83 ? 8.781 -7.217 -8.809 1.00 94.38 83 GLU A C 1
ATOM 671 O O . GLU A 1 83 ? 9.140 -7.379 -9.977 1.00 94.38 83 GLU A O 1
ATOM 676 N N . GLY A 1 84 ? 8.640 -5.993 -8.290 1.00 92.62 84 GLY A N 1
ATOM 677 C CA . GLY A 1 84 ? 8.823 -4.773 -9.078 1.00 92.62 84 GLY A CA 1
ATOM 678 C C . GLY A 1 84 ? 10.239 -4.627 -9.646 1.00 92.62 84 GLY A C 1
ATOM 679 O O . GLY A 1 84 ? 10.422 -4.234 -10.802 1.00 92.62 84 GLY A O 1
ATOM 680 N N . ARG A 1 85 ? 11.266 -5.004 -8.873 1.00 93.19 85 ARG A N 1
ATOM 681 C CA . ARG A 1 85 ? 12.667 -4.989 -9.334 1.00 93.19 85 ARG A CA 1
ATOM 682 C C . ARG A 1 85 ? 12.962 -6.055 -10.379 1.00 93.19 85 ARG A C 1
ATOM 684 O O . ARG A 1 85 ? 13.820 -5.839 -11.236 1.00 93.19 85 ARG A O 1
ATOM 691 N N . GLU A 1 86 ? 12.333 -7.217 -10.286 1.00 93.06 86 GLU A N 1
ATOM 692 C CA . GLU A 1 86 ? 12.454 -8.276 -11.291 1.00 93.06 86 GLU A CA 1
ATOM 693 C C . GLU A 1 86 ? 11.774 -7.864 -12.597 1.00 93.06 86 GLU A C 1
ATOM 695 O O . GLU A 1 86 ? 12.410 -7.921 -13.649 1.00 93.06 86 GLU A O 1
ATOM 700 N N . ALA A 1 87 ? 10.557 -7.318 -12.525 1.00 91.62 87 ALA A N 1
ATOM 701 C CA . ALA A 1 87 ? 9.841 -6.794 -13.686 1.00 91.62 87 ALA A CA 1
ATOM 702 C C . ALA A 1 87 ? 10.627 -5.678 -14.396 1.00 91.62 87 ALA A C 1
ATOM 704 O O . ALA A 1 87 ? 10.785 -5.706 -15.618 1.00 91.62 87 ALA A O 1
ATOM 705 N N . ARG A 1 88 ? 11.204 -4.730 -13.640 1.00 90.25 88 ARG A N 1
ATOM 706 C CA . ARG A 1 88 ? 12.035 -3.653 -14.210 1.00 90.25 88 ARG A CA 1
ATOM 707 C C . ARG A 1 88 ? 13.296 -4.201 -14.887 1.00 90.25 88 ARG A C 1
ATOM 709 O O . ARG A 1 88 ? 13.662 -3.739 -15.965 1.00 90.25 88 ARG A O 1
ATOM 716 N N . ARG A 1 89 ? 13.951 -5.204 -14.290 1.00 91.00 89 ARG A N 1
ATOM 717 C CA . ARG A 1 89 ? 15.117 -5.873 -14.896 1.00 91.00 89 ARG A CA 1
ATOM 718 C C . ARG A 1 89 ? 14.749 -6.598 -16.191 1.00 91.00 89 ARG A C 1
ATOM 720 O O . ARG A 1 89 ? 15.478 -6.463 -17.170 1.00 91.00 89 ARG A O 1
ATOM 727 N N . ALA A 1 90 ? 13.623 -7.308 -16.211 1.00 91.19 90 ALA A N 1
ATOM 728 C CA . ALA A 1 90 ? 13.129 -7.986 -17.406 1.00 91.19 90 ALA A CA 1
ATOM 729 C C . ALA A 1 90 ? 12.793 -6.992 -18.531 1.00 91.19 90 ALA A C 1
ATOM 731 O O . ALA A 1 90 ? 13.198 -7.204 -19.672 1.00 91.19 90 ALA A O 1
ATOM 732 N N . ALA A 1 91 ? 12.141 -5.870 -18.207 1.00 91.44 91 ALA A N 1
ATOM 733 C CA . ALA A 1 91 ? 11.829 -4.821 -19.178 1.00 91.44 91 ALA A CA 1
ATOM 734 C C . ALA A 1 91 ? 13.096 -4.212 -19.808 1.00 91.44 91 ALA A C 1
ATOM 736 O O . ALA A 1 91 ? 13.170 -4.063 -21.025 1.00 91.44 91 ALA A O 1
ATOM 737 N N . LEU A 1 92 ? 14.125 -3.926 -19.001 1.00 91.44 92 LEU A N 1
ATOM 738 C CA . LEU A 1 92 ? 15.406 -3.418 -19.505 1.00 91.44 92 LEU A CA 1
ATOM 739 C C . LEU A 1 92 ? 16.144 -4.436 -20.384 1.00 91.44 92 LEU A C 1
ATOM 741 O O . LEU A 1 92 ? 16.801 -4.047 -21.348 1.00 91.44 92 LEU A O 1
ATOM 745 N N . ALA A 1 93 ? 16.066 -5.726 -20.055 1.00 91.50 93 ALA A N 1
ATOM 746 C CA . ALA A 1 93 ? 16.656 -6.778 -20.878 1.00 91.50 93 ALA A CA 1
ATOM 747 C C . ALA A 1 93 ? 15.949 -6.885 -22.238 1.00 91.50 93 ALA A C 1
ATOM 749 O O . ALA A 1 93 ? 16.623 -6.901 -23.267 1.00 91.50 93 ALA A O 1
ATOM 750 N N . ALA A 1 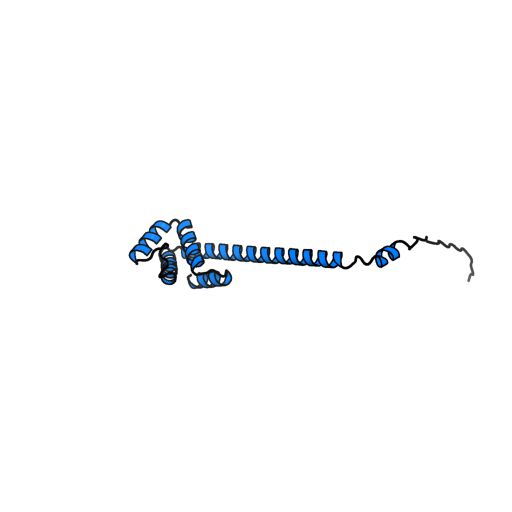94 ? 14.614 -6.866 -22.242 1.00 91.12 94 ALA A N 1
ATOM 751 C CA . ALA A 1 94 ? 13.816 -6.903 -23.464 1.00 91.12 94 ALA A CA 1
ATOM 752 C C . ALA A 1 94 ? 14.078 -5.685 -24.363 1.00 91.12 94 ALA A C 1
ATOM 754 O O . ALA A 1 94 ? 14.191 -5.828 -25.577 1.00 91.12 94 ALA A O 1
ATOM 755 N N . GLU A 1 95 ? 14.227 -4.494 -23.781 1.00 89.12 95 GLU A N 1
ATOM 756 C CA . GLU A 1 95 ? 14.535 -3.289 -24.555 1.00 89.12 95 GLU A CA 1
ATOM 757 C C . GLU A 1 95 ? 15.928 -3.355 -25.190 1.00 89.12 95 GLU A C 1
ATOM 759 O O . GLU A 1 95 ? 16.100 -3.024 -26.360 1.00 89.12 95 GLU A O 1
ATOM 764 N N . ARG A 1 96 ? 16.928 -3.862 -24.459 1.00 88.50 96 ARG A N 1
ATOM 765 C CA . 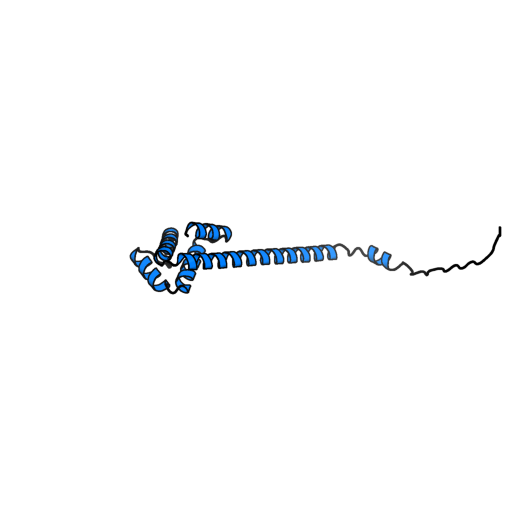ARG A 1 96 ? 18.272 -4.080 -25.015 1.00 88.50 96 ARG A CA 1
ATOM 766 C C . ARG A 1 96 ? 18.261 -5.069 -26.173 1.00 88.50 96 ARG A C 1
ATOM 768 O O . ARG A 1 96 ? 18.963 -4.849 -27.154 1.00 88.50 96 ARG A O 1
ATOM 775 N N . GLU A 1 97 ? 17.480 -6.139 -26.061 1.00 87.00 97 GLU A N 1
ATOM 776 C CA . GLU A 1 97 ? 17.322 -7.122 -27.132 1.00 87.00 97 GLU A CA 1
ATOM 777 C C . GLU A 1 97 ? 16.645 -6.510 -28.365 1.00 87.00 97 GLU A C 1
ATOM 779 O O . GLU A 1 97 ? 17.122 -6.709 -29.481 1.00 87.00 97 GLU A O 1
ATOM 784 N N . ARG A 1 98 ? 15.599 -5.693 -28.175 1.00 87.94 98 ARG A N 1
ATOM 785 C CA . ARG A 1 98 ? 14.936 -4.960 -29.267 1.00 87.94 98 ARG A CA 1
ATOM 786 C C . ARG A 1 98 ? 15.887 -4.009 -29.982 1.00 87.94 98 ARG A C 1
ATOM 788 O O . ARG A 1 98 ? 15.992 -4.077 -31.202 1.00 87.94 98 ARG A O 1
ATOM 795 N N . VAL A 1 99 ? 16.622 -3.185 -29.236 1.00 87.56 99 VAL A N 1
ATOM 796 C CA . VAL A 1 99 ? 17.598 -2.244 -29.809 1.00 87.56 99 VAL A CA 1
ATOM 797 C C . VAL A 1 99 ? 18.725 -2.992 -30.527 1.00 87.56 99 VAL A C 1
ATOM 799 O O . VAL A 1 99 ? 19.152 -2.577 -31.605 1.00 87.56 99 VAL A O 1
ATOM 802 N N . ALA A 1 100 ? 19.195 -4.117 -29.980 1.00 82.62 100 ALA A N 1
ATOM 803 C CA . ALA A 1 100 ? 20.198 -4.954 -30.637 1.00 82.62 100 ALA A CA 1
ATOM 804 C C . ALA A 1 100 ? 19.673 -5.563 -31.951 1.00 82.62 100 ALA A C 1
ATOM 806 O O . ALA A 1 100 ? 20.390 -5.554 -32.952 1.00 82.62 100 ALA A O 1
ATOM 807 N N . ALA A 1 101 ? 18.425 -6.039 -31.972 1.00 77.25 101 ALA A N 1
ATOM 808 C CA . ALA A 1 101 ? 17.780 -6.562 -33.173 1.00 77.25 101 ALA A CA 1
ATOM 809 C C . ALA A 1 101 ? 17.558 -5.468 -34.234 1.00 77.25 101 ALA A C 1
ATOM 811 O O . ALA A 1 101 ? 17.850 -5.686 -35.408 1.00 77.25 101 ALA A O 1
ATOM 812 N N . GLU A 1 102 ? 17.115 -4.277 -33.830 1.00 72.56 102 GLU A N 1
ATOM 813 C CA . GLU A 1 102 ? 16.940 -3.126 -34.724 1.00 72.56 102 GLU A CA 1
ATOM 814 C C . GLU A 1 102 ? 18.282 -2.663 -35.315 1.00 72.56 102 GLU A C 1
ATOM 816 O O . GLU A 1 102 ? 18.394 -2.449 -36.522 1.00 72.56 102 GLU A O 1
ATOM 821 N N . THR A 1 103 ? 19.341 -2.621 -34.500 1.00 69.69 103 THR A N 1
ATOM 822 C CA . THR A 1 103 ? 20.698 -2.286 -34.964 1.00 69.69 103 THR A CA 1
ATOM 823 C C . THR A 1 103 ? 21.227 -3.329 -35.953 1.00 69.69 103 THR A C 1
ATOM 825 O O . THR A 1 103 ? 21.820 -2.960 -36.966 1.00 69.69 103 THR A O 1
ATOM 828 N N . ALA A 1 104 ? 20.973 -4.623 -35.719 1.00 65.44 104 ALA A N 1
ATOM 829 C CA . ALA A 1 104 ? 21.370 -5.690 -36.639 1.00 65.44 104 ALA A CA 1
ATOM 830 C C . ALA A 1 104 ? 20.692 -5.556 -38.019 1.00 65.44 104 ALA A C 1
ATOM 832 O O . ALA A 1 104 ? 21.360 -5.707 -39.045 1.00 65.44 104 ALA A O 1
ATOM 833 N N . VAL A 1 105 ? 19.402 -5.195 -38.061 1.00 60.31 105 VAL A N 1
ATOM 834 C CA . VAL A 1 105 ? 18.649 -4.959 -39.312 1.00 60.31 105 VAL A CA 1
ATOM 835 C C . VAL A 1 105 ? 19.175 -3.736 -40.075 1.00 60.31 105 VAL A C 1
ATOM 837 O O . VAL A 1 105 ? 19.290 -3.773 -41.305 1.00 60.31 105 VAL A O 1
ATOM 840 N N . VAL A 1 106 ? 19.549 -2.666 -39.366 1.00 58.62 106 VAL A N 1
ATOM 841 C CA . VAL A 1 106 ? 20.145 -1.463 -39.976 1.00 58.62 106 VAL A CA 1
ATOM 842 C C . VAL A 1 106 ? 21.536 -1.759 -40.551 1.00 58.62 106 VAL A C 1
ATOM 844 O O . VAL A 1 106 ? 21.861 -1.267 -41.632 1.00 58.62 106 VAL A O 1
ATOM 847 N N . THR A 1 107 ? 22.340 -2.607 -39.899 1.00 53.22 107 THR A N 1
ATOM 848 C CA . THR A 1 107 ? 23.655 -3.013 -40.432 1.00 53.22 107 THR A CA 1
ATOM 849 C C . THR A 1 107 ? 23.575 -3.994 -41.605 1.00 53.22 107 THR A C 1
ATOM 851 O O . THR A 1 107 ? 24.413 -3.918 -42.498 1.00 53.22 107 THR A O 1
ATOM 854 N N . ASP A 1 108 ? 22.560 -4.864 -41.662 1.00 52.53 108 ASP A N 1
ATOM 855 C CA . ASP A 1 108 ? 22.343 -5.786 -42.795 1.00 52.53 108 ASP A CA 1
ATOM 856 C C . ASP A 1 108 ? 21.808 -5.049 -44.041 1.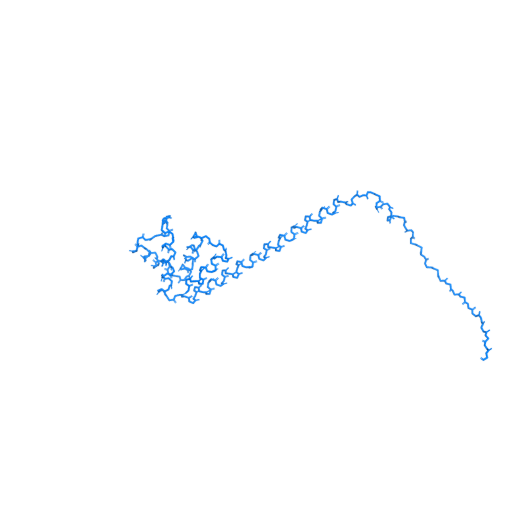00 52.53 108 ASP A C 1
ATOM 858 O O . ASP A 1 108 ? 22.164 -5.363 -45.177 1.00 52.53 108 ASP A O 1
ATOM 862 N N . SER A 1 109 ? 21.037 -3.975 -43.837 1.00 46.78 109 SER A N 1
ATOM 863 C CA . SER A 1 109 ? 20.530 -3.118 -44.922 1.00 46.78 109 SER A CA 1
ATOM 864 C C . SER A 1 109 ? 21.585 -2.152 -45.494 1.00 46.78 109 SER A C 1
ATOM 866 O O . SER A 1 109 ? 21.369 -1.565 -46.555 1.00 46.78 109 SER A O 1
ATOM 868 N N . GLY A 1 110 ? 22.722 -1.976 -44.808 1.00 48.47 110 GLY A N 1
ATOM 869 C CA . GLY A 1 110 ? 23.791 -1.040 -45.176 1.00 48.47 110 GLY A CA 1
ATOM 870 C C . GLY A 1 110 ? 24.942 -1.631 -45.997 1.00 48.47 110 GLY A C 1
ATOM 871 O O . GLY A 1 110 ? 25.752 -0.865 -46.514 1.00 48.47 110 GLY A O 1
ATOM 872 N N . ASP A 1 111 ? 25.019 -2.957 -46.158 1.00 46.34 111 ASP A N 1
ATOM 873 C CA . ASP A 1 111 ? 26.165 -3.623 -46.805 1.00 46.34 111 ASP A CA 1
ATOM 874 C C . ASP A 1 111 ? 25.779 -4.452 -48.044 1.00 46.34 111 ASP A C 1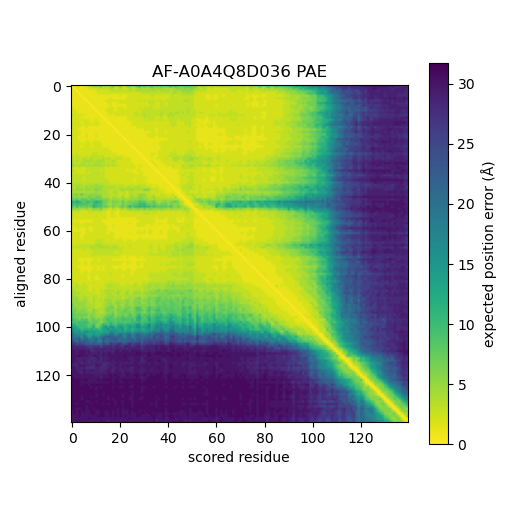
ATOM 876 O O . ASP A 1 111 ? 26.449 -5.403 -48.452 1.00 46.34 111 ASP A O 1
ATOM 880 N N . ALA A 1 112 ? 24.712 -4.035 -48.728 1.00 49.22 112 ALA A N 1
ATOM 881 C CA . ALA A 1 112 ? 24.474 -4.410 -50.116 1.00 49.22 112 ALA A CA 1
ATOM 882 C C . ALA A 1 112 ? 25.239 -3.474 -51.070 1.00 49.22 112 ALA A C 1
ATOM 884 O O . ALA A 1 112 ? 24.669 -2.944 -52.021 1.00 49.22 112 ALA A O 1
ATOM 885 N N . ASN A 1 113 ? 26.544 -3.270 -50.850 1.00 52.75 113 ASN A N 1
ATOM 886 C CA . ASN A 1 113 ? 27.408 -2.794 -51.924 1.00 52.75 113 ASN A CA 1
ATOM 887 C C . ASN A 1 113 ? 27.751 -4.008 -52.816 1.00 52.75 113 ASN A C 1
ATOM 889 O O . ASN A 1 113 ? 28.491 -4.902 -52.394 1.00 52.75 113 ASN A O 1
ATOM 893 N N . PRO A 1 114 ? 27.220 -4.108 -54.050 1.00 53.75 114 PRO A N 1
ATOM 894 C CA . PRO A 1 114 ? 27.436 -5.272 -54.915 1.00 53.75 114 PRO A CA 1
ATOM 895 C C . PRO A 1 114 ? 28.915 -5.492 -55.290 1.00 53.75 114 PRO A C 1
ATOM 897 O O . PRO A 1 114 ? 29.279 -6.574 -55.755 1.00 53.75 114 PRO A O 1
ATOM 900 N N . LEU A 1 115 ? 29.787 -4.507 -55.045 1.00 53.44 115 LEU A N 1
ATOM 901 C CA . LEU A 1 115 ? 31.218 -4.562 -55.354 1.00 53.44 115 LEU A CA 1
ATOM 902 C C . LEU A 1 115 ? 32.034 -5.383 -54.341 1.00 53.44 115 LEU A C 1
ATOM 904 O O . LEU A 1 115 ? 32.964 -6.093 -54.735 1.00 53.44 115 LEU A O 1
ATOM 908 N N . THR A 1 116 ? 31.665 -5.392 -53.056 1.00 55.59 116 THR A N 1
ATOM 909 C CA . THR A 1 116 ? 32.369 -6.175 -52.019 1.00 55.59 116 THR A CA 1
ATOM 910 C C . THR A 1 116 ? 32.118 -7.678 -52.166 1.00 55.59 116 THR A C 1
ATOM 912 O O . THR A 1 116 ? 32.984 -8.497 -51.846 1.00 55.59 116 THR A O 1
ATOM 915 N N . ARG A 1 117 ? 30.974 -8.069 -52.747 1.00 52.12 117 ARG A N 1
ATOM 916 C CA . ARG A 1 117 ? 30.649 -9.476 -53.045 1.00 52.12 117 ARG A CA 1
ATOM 917 C C . ARG A 1 117 ? 31.438 -10.032 -54.238 1.00 52.12 117 ARG A C 1
ATOM 919 O O . ARG A 1 117 ? 31.705 -11.233 -54.270 1.00 52.12 117 ARG A O 1
ATOM 926 N N . MET A 1 118 ? 31.857 -9.188 -55.188 1.00 50.28 118 MET A N 1
ATOM 927 C CA . MET A 1 118 ? 32.678 -9.628 -56.327 1.00 50.28 118 MET A CA 1
ATOM 928 C C . MET A 1 118 ? 34.149 -9.858 -55.951 1.00 50.28 118 MET A C 1
ATOM 930 O O . MET A 1 118 ? 34.763 -10.787 -56.474 1.00 50.28 118 MET A O 1
ATOM 934 N N . LEU A 1 119 ? 34.699 -9.105 -54.992 1.00 54.97 119 LEU A N 1
ATOM 935 C CA . LEU A 1 119 ? 36.104 -9.247 -54.576 1.00 54.97 119 LEU A CA 1
ATOM 936 C C . LEU A 1 119 ? 36.395 -10.535 -53.787 1.00 54.97 119 LEU A C 1
ATOM 938 O O . LEU A 1 119 ? 37.516 -11.035 -53.817 1.00 54.97 119 LEU A O 1
ATOM 942 N N . ARG A 1 120 ? 35.390 -11.145 -53.142 1.00 51.78 120 ARG A N 1
ATOM 943 C CA . ARG A 1 120 ? 35.552 -12.437 -52.441 1.00 51.78 120 ARG A CA 1
ATOM 944 C C . ARG A 1 120 ? 35.489 -13.663 -53.355 1.00 51.78 120 ARG A C 1
ATOM 946 O O . ARG A 1 120 ? 35.794 -14.764 -52.901 1.00 51.78 120 ARG A O 1
ATOM 953 N N . ARG A 1 121 ? 35.098 -13.502 -54.625 1.00 49.34 121 ARG A N 1
ATOM 954 C CA . ARG A 1 121 ? 34.956 -14.621 -55.575 1.00 49.34 121 ARG A CA 1
ATOM 955 C C . ARG A 1 121 ? 36.224 -14.895 -56.389 1.00 49.34 121 ARG A C 1
ATOM 957 O O . ARG A 1 121 ? 36.271 -15.891 -57.104 1.00 49.34 121 ARG A O 1
ATOM 964 N N . VAL A 1 122 ? 37.255 -14.057 -56.258 1.00 50.50 122 VAL A N 1
ATOM 965 C CA . VAL A 1 122 ? 38.510 -14.177 -57.013 1.00 50.50 122 VAL A CA 1
ATOM 966 C C . VAL A 1 122 ? 39.709 -14.149 -56.065 1.00 50.50 122 VAL A C 1
ATOM 968 O O . VAL A 1 122 ? 40.550 -13.262 -56.111 1.00 50.50 122 VAL A O 1
ATOM 971 N N . LEU A 1 123 ? 39.809 -15.156 -55.200 1.00 46.16 123 LEU A N 1
ATOM 972 C CA . LEU A 1 123 ? 41.111 -15.594 -54.704 1.00 46.16 123 LEU A CA 1
ATOM 973 C C . LEU A 1 123 ? 41.226 -17.102 -54.933 1.00 46.16 123 LEU A C 1
ATOM 975 O O . LEU A 1 123 ? 40.592 -17.884 -54.219 1.00 46.16 123 LEU A O 1
ATOM 979 N N . PRO A 1 124 ? 41.994 -17.541 -55.948 1.00 44.28 124 PRO A N 1
ATOM 980 C CA . PRO A 1 124 ? 42.306 -18.945 -56.097 1.00 44.28 124 PRO A CA 1
ATOM 981 C C . PRO A 1 124 ? 43.173 -19.382 -54.917 1.00 44.28 124 PRO A C 1
ATOM 983 O O . PRO A 1 124 ? 44.259 -18.861 -54.664 1.00 44.28 124 PRO A O 1
ATOM 986 N N . ARG A 1 125 ? 42.670 -20.392 -54.217 1.00 50.38 125 ARG A N 1
ATOM 987 C CA . ARG A 1 125 ? 43.385 -21.229 -53.260 1.00 50.38 125 ARG A CA 1
ATOM 988 C C . ARG A 1 125 ? 44.567 -21.892 -53.993 1.00 50.38 125 ARG A C 1
ATOM 990 O O . ARG A 1 125 ? 44.395 -22.928 -54.625 1.00 50.38 125 ARG A O 1
ATOM 997 N N . ARG A 1 126 ? 45.753 -21.276 -53.964 1.00 40.81 126 ARG A N 1
ATOM 998 C CA . ARG A 1 126 ? 47.035 -21.872 -54.399 1.00 40.81 126 ARG A CA 1
ATOM 999 C C . ARG A 1 126 ? 47.863 -22.136 -53.140 1.00 40.81 126 ARG A C 1
ATOM 1001 O O . ARG A 1 126 ? 48.204 -21.207 -52.425 1.00 40.81 126 ARG A O 1
ATOM 1008 N N . ALA A 1 127 ? 47.900 -23.383 -52.677 1.00 43.53 127 ALA A N 1
ATOM 1009 C CA . ALA A 1 127 ? 48.891 -24.402 -53.038 1.00 43.53 127 ALA A CA 1
ATOM 1010 C C . ALA A 1 127 ? 50.278 -24.074 -52.459 1.00 43.53 127 ALA A C 1
ATOM 1012 O O . ALA A 1 127 ? 51.009 -23.234 -52.976 1.00 43.53 127 ALA A O 1
ATOM 1013 N N . SER A 1 128 ? 50.601 -24.764 -51.366 1.00 51.81 128 SER A N 1
ATOM 1014 C CA . SER A 1 128 ? 51.919 -24.830 -50.740 1.00 51.81 128 SER A CA 1
ATOM 1015 C C . SER A 1 128 ? 52.963 -25.389 -51.714 1.00 51.81 128 SER A C 1
ATOM 1017 O O . SER A 1 128 ? 52.683 -26.409 -52.348 1.00 51.81 128 SER A O 1
ATOM 1019 N N . PRO A 1 129 ? 54.182 -24.830 -51.775 1.00 47.75 129 PRO A N 1
ATOM 1020 C CA . PRO A 1 129 ? 55.321 -25.548 -52.316 1.00 47.75 129 PRO A CA 1
ATOM 1021 C C . PRO A 1 129 ? 56.247 -26.023 -51.192 1.00 47.75 129 PRO A C 1
ATOM 1023 O O . PRO A 1 129 ? 56.828 -25.248 -50.436 1.00 47.75 129 PRO A O 1
ATOM 1026 N N . THR A 1 130 ? 56.387 -27.341 -51.122 1.00 48.81 130 THR A N 1
ATOM 1027 C CA . THR A 1 130 ? 57.533 -28.049 -50.559 1.00 48.81 130 THR A CA 1
ATOM 1028 C C . THR A 1 130 ? 58.779 -27.770 -51.400 1.00 48.81 130 THR A C 1
ATOM 1030 O O . THR A 1 130 ? 58.748 -28.009 -52.606 1.00 48.81 130 THR A O 1
ATOM 1033 N N . THR A 1 131 ? 59.901 -27.403 -50.782 1.00 49.50 131 THR A N 1
ATOM 1034 C CA . THR A 1 131 ? 61.226 -27.584 -51.395 1.00 49.50 131 THR A CA 1
ATOM 1035 C C . THR A 1 131 ? 62.194 -28.194 -50.395 1.00 49.50 131 THR A C 1
ATOM 1037 O O . THR A 1 131 ? 62.616 -27.572 -49.424 1.00 49.50 131 THR A O 1
ATOM 1040 N N . LYS A 1 132 ? 62.512 -29.455 -50.674 1.00 44.97 132 LYS A N 1
ATOM 1041 C CA . LYS A 1 132 ? 63.605 -30.248 -50.130 1.00 44.97 132 LYS A CA 1
ATOM 1042 C C . LYS A 1 132 ? 64.805 -30.022 -51.052 1.00 44.97 132 LYS A C 1
ATOM 1044 O O . LYS A 1 132 ? 64.722 -30.407 -52.213 1.00 44.97 132 LYS A O 1
ATOM 1049 N N . THR A 1 133 ? 65.906 -29.481 -50.539 1.00 46.25 133 THR A N 1
ATOM 1050 C CA . THR A 1 133 ? 67.228 -29.588 -51.180 1.00 46.25 133 THR A CA 1
ATOM 1051 C C . THR A 1 133 ? 68.214 -30.086 -50.130 1.00 46.25 133 THR A C 1
ATOM 1053 O O . THR A 1 133 ? 68.195 -29.650 -48.983 1.00 46.25 133 THR A O 1
ATOM 1056 N N . LYS A 1 134 ? 68.982 -31.102 -50.513 1.00 45.00 134 LYS A N 1
ATOM 1057 C CA . LYS A 1 134 ? 69.780 -32.006 -49.683 1.00 45.00 134 LYS A CA 1
ATOM 1058 C C . LYS A 1 134 ? 71.269 -31.765 -49.983 1.00 45.00 134 LYS A C 1
ATOM 1060 O O . LYS A 1 134 ? 71.579 -31.647 -51.161 1.00 45.00 134 LYS A O 1
ATOM 1065 N N . ALA A 1 135 ? 72.111 -31.858 -48.941 1.00 43.34 135 ALA A N 1
ATOM 1066 C CA . ALA A 1 135 ? 73.565 -32.151 -48.936 1.00 43.34 135 ALA A CA 1
ATOM 1067 C C . ALA A 1 135 ? 74.501 -31.107 -49.600 1.00 43.34 135 ALA A C 1
ATOM 1069 O O . ALA A 1 135 ? 74.112 -30.465 -50.561 1.00 43.34 135 ALA A O 1
ATOM 1070 N N . SER A 1 136 ? 75.741 -30.849 -49.170 1.00 40.81 136 SER A N 1
ATOM 1071 C CA . SER A 1 136 ? 76.719 -31.564 -48.326 1.00 40.81 136 SER A CA 1
ATOM 1072 C C . SER A 1 136 ? 77.740 -30.534 -47.779 1.00 40.81 136 SER A C 1
ATOM 1074 O O . SER A 1 136 ? 77.977 -29.530 -48.439 1.00 40.81 136 SER A O 1
ATOM 1076 N N . SER A 1 137 ? 78.142 -30.625 -46.506 1.00 43.00 137 SER A N 1
ATOM 1077 C CA . SER A 1 137 ? 79.455 -31.088 -45.984 1.00 43.00 137 SER A CA 1
ATOM 1078 C C . SER A 1 137 ? 80.666 -30.153 -46.161 1.00 43.00 137 SER A C 1
ATOM 1080 O O . SER A 1 137 ? 81.083 -29.910 -47.286 1.00 43.00 137 SER A O 1
ATOM 1082 N N . SER A 1 138 ? 81.258 -29.772 -45.023 1.00 48.66 138 SER A N 1
ATOM 1083 C CA . SER A 1 138 ? 82.701 -29.684 -44.697 1.00 48.66 138 SER A CA 1
ATOM 1084 C C . SER A 1 138 ? 82.746 -29.526 -43.162 1.00 48.66 138 SER A C 1
ATOM 1086 O O . SER A 1 138 ? 82.147 -28.576 -42.664 1.00 48.66 138 SER A O 1
ATOM 1088 N N . ASP A 1 139 ? 83.052 -30.552 -42.357 1.00 52.09 139 ASP A N 1
ATOM 1089 C CA . ASP A 1 139 ? 84.393 -31.059 -41.979 1.00 52.09 139 ASP A CA 1
ATOM 1090 C C . ASP A 1 139 ? 85.380 -29.935 -41.624 1.00 52.09 139 ASP A C 1
ATOM 1092 O O . ASP A 1 139 ? 85.929 -29.306 -42.525 1.00 52.09 139 ASP A O 1
ATOM 1096 N N . GLU A 1 140 ? 85.510 -29.608 -40.332 1.00 44.09 140 GLU A N 1
ATOM 1097 C CA . GLU A 1 140 ? 86.604 -30.024 -39.421 1.00 44.09 140 GLU A CA 1
ATOM 1098 C C . GLU A 1 140 ? 86.251 -29.681 -37.959 1.00 44.09 140 GLU A C 1
ATOM 1100 O O . GLU A 1 140 ? 85.545 -28.667 -37.737 1.00 44.09 140 GLU A O 1
#